Protein AF-H0GRD6-F1 (afdb_monomer)

Sequence (114 aa):
MVVLDKKLLGRLTSRKVPLEELEDMEKRCLLSTFTCQDAFDLGNYVRNAVKENFPEKAVAIDISLPNGHCLFRTVTYGGSALDNDFWIQRKRKTAIRFGHSSFYMGCKKRRQTT

Secondary structure (DSSP, 8-state):
-----HHHHHHHHTT-S-HHHHHHHHHT---S---HHHHHHHHHHHHHHHHHHSTT---EEEEE-TT--EEEEEESSTT--HHHHHHHHHHHHHHHHHSS-HHHHHHHHHHHT-

Solvent-accessible surface area (backbone atoms only — not comparable to full-atom values): 6968 Å² total; per-residue (Å²): 138,74,81,81,60,64,69,57,4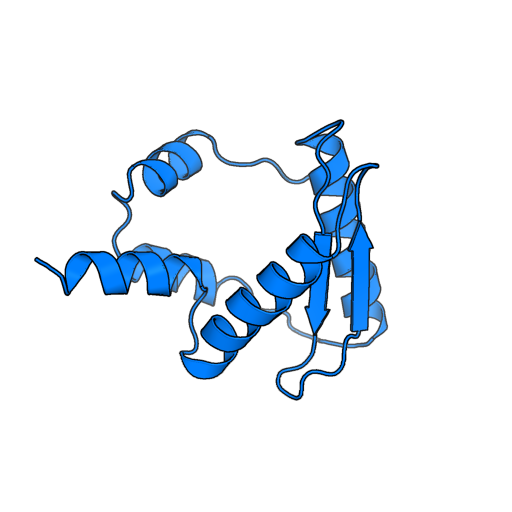9,53,35,56,76,70,63,70,64,54,69,65,61,52,48,57,57,55,73,65,74,71,70,97,71,86,51,75,64,53,44,46,53,51,48,50,52,52,45,51,38,46,45,72,76,38,68,90,46,51,44,78,48,78,43,60,47,95,91,62,56,72,72,34,77,50,68,63,34,81,82,71,54,73,66,54,56,54,50,49,53,54,42,49,53,46,22,69,74,68,77,43,52,47,66,56,52,51,55,53,54,59,66,73,76,110

Mean predicted aligned error: 3.49 Å

Foldseek 3Di:
DDDDDPVVVVCLVVLVDDLVNQVVVVVVPDDPDDDLVNVVVVQVVVLVVCCVVPPQDWAWDWDADLVGHTSDIDTNHPDDDVVNVVVVVVQSVVCSVPVHGSSSVVSVVVVVVD

pLDDT: mean 94.52, std 6.65, range [48.12, 98.38]

Nearest PDB structures (foldseek):
  4clc-assembly1_A-2  TM=1.003E+00  e=2.306E-14  Saccharomyces cerevisiae
  4clc-assembly1_D-2  TM=1.004E+00  e=1.919E-13  Saccharomyces cerevisiae
  4clc-assembly1_C-2  TM=1.003E+00  e=3.421E-13  Saccharomyces cerevisiae
  4clc-assembly1_E-2  TM=1.003E+00  e=4.423E-13  Saccharomyces cerevisiae
  4clc-assembly1_B-2  TM=9.960E-01  e=7.463E-12  Saccharomyces cerevisiae

InterPro domains:
  IPR005624 Corrinoid adenosyltransferase PduO/GlcC-like [PF03928] (34-110)
  IPR010371 YBR137W-like [PTHR28255] (11-112)
  IPR038084 Corrinoid adenosyltransferase PduO/GlcC-like superfamily [G3DSA:3.30.450.150] (1-114)
  IPR038084 Corrinoid adenosyltransferase PduO/GlcC-like superfamily [SSF143744] (26-106)

Radius of gyration: 15.21 Å; Cα contacts (8 Å, |Δi|>4): 100; chains: 1; bounding box: 32×37×35 Å

Organism: Saccharomyces cerevisiae x Saccharomyces kudriavzevii (strain VIN7) (NCBI:txid1095631)

Structure (mmCIF, N/CA/C/O backbone):
data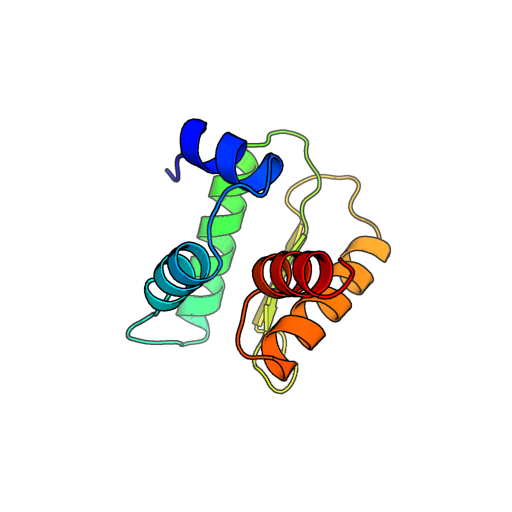_AF-H0GRD6-F1
#
_entry.id   AF-H0GRD6-F1
#
loop_
_atom_site.group_PDB
_atom_site.id
_atom_site.type_symbol
_atom_site.label_atom_id
_atom_site.label_alt_id
_atom_site.label_comp_id
_atom_site.label_asym_id
_atom_site.label_entity_id
_atom_site.label_seq_id
_atom_site.pdbx_PDB_ins_code
_atom_site.Cartn_x
_atom_site.Cartn_y
_atom_site.Cartn_z
_atom_site.occupancy
_atom_site.B_iso_or_equiv
_atom_site.auth_seq_id
_atom_site.auth_comp_id
_atom_site.auth_asym_id
_atom_site.auth_atom_id
_atom_site.pdbx_PDB_model_num
ATOM 1 N N . MET A 1 1 ? -7.402 -5.168 -13.729 1.00 69.94 1 MET A N 1
ATOM 2 C CA . MET A 1 1 ? -7.342 -3.694 -13.758 1.00 69.94 1 MET A CA 1
ATOM 3 C C . MET A 1 1 ? -7.982 -3.159 -12.484 1.00 69.94 1 MET A C 1
ATOM 5 O O . MET A 1 1 ? -9.148 -3.451 -12.242 1.00 69.94 1 MET A O 1
ATOM 9 N N . VAL A 1 2 ? -7.218 -2.463 -11.638 1.00 88.31 2 VAL A N 1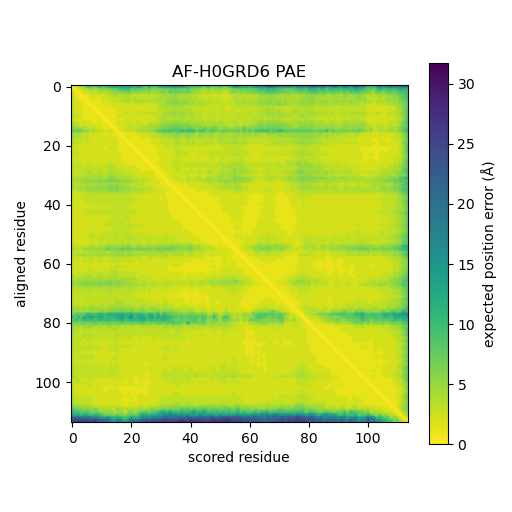
ATOM 10 C CA . VAL A 1 2 ? -7.730 -1.845 -10.399 1.00 88.31 2 VAL A CA 1
ATOM 11 C C . VAL A 1 2 ? -8.167 -0.424 -10.720 1.00 88.31 2 VAL A C 1
ATOM 13 O O . VAL A 1 2 ? -7.379 0.341 -11.271 1.00 88.31 2 VAL A O 1
ATOM 16 N N . VAL A 1 3 ? -9.399 -0.068 -10.360 1.00 92.00 3 VAL 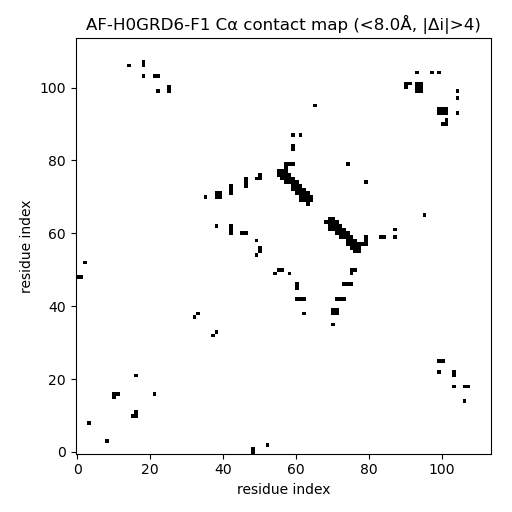A N 1
ATOM 17 C CA . VAL A 1 3 ? -9.940 1.283 -10.545 1.00 92.00 3 VAL A CA 1
ATOM 18 C C . VAL A 1 3 ? -10.095 1.945 -9.183 1.00 92.00 3 VAL A C 1
ATOM 20 O O . VAL A 1 3 ? -10.715 1.387 -8.279 1.00 92.00 3 VAL A O 1
ATOM 23 N N . LEU A 1 4 ? -9.539 3.146 -9.033 1.00 91.94 4 LEU A N 1
ATOM 24 C CA . LEU A 1 4 ? -9.708 3.940 -7.821 1.00 91.94 4 LEU A CA 1
ATOM 25 C C . LEU A 1 4 ? -11.036 4.703 -7.867 1.00 91.94 4 LEU A C 1
ATOM 27 O O . LEU A 1 4 ? -11.260 5.523 -8.760 1.00 91.94 4 LEU A O 1
ATOM 31 N N . ASP A 1 5 ? -11.900 4.474 -6.877 1.00 95.12 5 ASP A N 1
ATOM 32 C CA . ASP A 1 5 ? -13.131 5.249 -6.709 1.00 95.12 5 ASP A CA 1
ATOM 33 C C . ASP A 1 5 ? -12.789 6.713 -6.377 1.00 95.12 5 ASP A C 1
ATOM 35 O O . ASP A 1 5 ? -12.331 7.050 -5.280 1.00 95.12 5 ASP A O 1
ATOM 39 N N . LYS A 1 6 ? -13.040 7.605 -7.343 1.00 94.38 6 LYS A N 1
ATOM 40 C CA . LYS A 1 6 ? -12.765 9.045 -7.232 1.00 94.38 6 LYS A CA 1
ATOM 41 C C . LYS A 1 6 ? -13.580 9.717 -6.125 1.00 94.38 6 LYS A C 1
ATOM 43 O O . LYS A 1 6 ? -13.079 10.642 -5.482 1.00 94.38 6 LYS A O 1
ATOM 48 N N . LYS A 1 7 ? -14.814 9.264 -5.874 1.00 95.19 7 LYS A N 1
ATOM 49 C CA . LYS A 1 7 ? -15.674 9.815 -4.817 1.00 95.19 7 LYS A CA 1
ATOM 50 C C . LYS A 1 7 ? -15.110 9.446 -3.450 1.00 95.19 7 LYS A C 1
ATOM 52 O O . LYS A 1 7 ? -14.986 10.315 -2.583 1.00 95.19 7 LYS A O 1
ATOM 57 N N . LEU A 1 8 ? -14.715 8.186 -3.276 1.00 94.38 8 LEU A N 1
ATOM 58 C CA . LEU A 1 8 ? -14.041 7.732 -2.061 1.00 94.38 8 LEU A CA 1
ATOM 59 C C . LEU A 1 8 ? -12.712 8.467 -1.855 1.00 94.38 8 LEU A C 1
ATOM 61 O O . LEU A 1 8 ? -12.461 8.975 -0.763 1.00 94.38 8 LEU A O 1
ATOM 65 N N . LEU A 1 9 ? -11.900 8.614 -2.906 1.00 94.88 9 LEU A N 1
ATOM 66 C CA . LEU A 1 9 ? -10.632 9.338 -2.830 1.00 94.88 9 LEU A CA 1
ATOM 67 C C . LEU A 1 9 ? -10.829 10.795 -2.380 1.00 94.88 9 LEU A C 1
ATOM 69 O O . LEU A 1 9 ? -10.121 11.264 -1.491 1.00 94.88 9 LEU A O 1
ATOM 73 N N . GLY A 1 10 ? -11.839 11.497 -2.905 1.00 95.75 10 GLY A N 1
ATOM 74 C CA . GLY A 1 10 ? -12.186 12.851 -2.454 1.00 95.75 10 GLY A CA 1
ATOM 75 C C . GLY A 1 10 ? -12.585 12.917 -0.971 1.00 95.75 10 GLY A C 1
ATOM 76 O O . GLY A 1 10 ? -12.179 13.833 -0.243 1.00 95.75 10 GLY A O 1
ATOM 77 N N . ARG A 1 11 ? -13.328 11.918 -0.476 1.00 96.00 11 ARG A N 1
ATOM 78 C CA . ARG A 1 11 ? -13.690 11.799 0.952 1.00 96.00 11 ARG A CA 1
ATOM 79 C C . ARG A 1 11 ? -12.468 11.539 1.839 1.00 96.00 11 ARG A C 1
ATOM 81 O O . ARG A 1 11 ? -12.372 12.119 2.924 1.00 96.00 11 ARG A O 1
ATOM 88 N N . LEU A 1 12 ? -11.526 10.715 1.379 1.00 95.25 12 LEU A N 1
ATOM 89 C CA . LEU A 1 12 ? -10.276 10.421 2.087 1.00 95.25 12 LEU A CA 1
ATOM 90 C C . LEU A 1 12 ? -9.370 11.654 2.160 1.00 95.25 12 LEU A C 1
ATOM 92 O O . LEU A 1 12 ? -8.889 11.992 3.244 1.00 95.25 12 LEU A O 1
ATOM 96 N N . THR A 1 13 ? -9.198 12.373 1.049 1.00 94.31 13 THR A N 1
ATOM 97 C CA . THR A 1 13 ? -8.398 13.608 1.000 1.00 94.31 13 THR A CA 1
ATOM 98 C C . THR A 1 13 ? -8.974 14.690 1.909 1.00 94.31 13 THR A C 1
ATOM 100 O O . THR A 1 13 ? -8.235 15.319 2.664 1.00 94.31 13 THR A O 1
ATOM 103 N N . SER A 1 14 ? -10.302 14.851 1.925 1.00 92.81 14 SER A N 1
ATOM 104 C CA . SER A 1 14 ? -10.991 15.777 2.838 1.00 92.81 14 SER A CA 1
ATOM 105 C C . SER A 1 14 ? -11.084 15.278 4.287 1.00 92.81 14 SER A C 1
ATOM 107 O O . SER A 1 14 ? -11.562 16.010 5.155 1.00 92.81 14 SER A O 1
ATOM 109 N N . ARG A 1 15 ? -10.602 14.058 4.577 1.00 90.25 15 ARG A N 1
ATOM 110 C CA . ARG A 1 15 ? -10.594 13.433 5.913 1.00 90.25 15 ARG A CA 1
ATOM 111 C C . ARG A 1 15 ? -11.987 13.355 6.556 1.00 90.25 15 ARG A C 1
ATOM 113 O O . ARG A 1 15 ? -12.105 13.424 7.780 1.00 90.25 15 ARG A O 1
ATOM 120 N N . LYS A 1 16 ? -13.027 13.218 5.728 1.00 88.69 16 LYS A N 1
ATOM 121 C CA . LYS A 1 16 ? -14.438 13.128 6.148 1.00 88.69 16 LYS A CA 1
ATOM 122 C C . LYS A 1 16 ? -14.884 11.701 6.476 1.00 88.69 16 LYS A C 1
ATOM 124 O O . LYS A 1 16 ? -15.997 11.506 6.944 1.00 88.69 16 LYS A O 1
ATOM 129 N N . VAL A 1 17 ? -14.036 10.709 6.215 1.00 93.69 17 VAL A N 1
ATOM 130 C CA . VAL A 1 17 ? -14.332 9.300 6.496 1.00 93.69 17 VAL A CA 1
ATOM 131 C C . VAL A 1 17 ? -14.187 9.035 8.009 1.00 93.69 17 VAL A C 1
ATOM 133 O O . VAL A 1 17 ? -13.168 9.430 8.594 1.00 93.69 17 VAL A O 1
ATOM 136 N N . PRO A 1 18 ? -15.192 8.440 8.682 1.00 95.06 18 PRO A N 1
ATOM 137 C CA . PRO A 1 18 ? -15.093 8.035 10.083 1.00 95.06 18 PRO A CA 1
ATOM 138 C C . PRO A 1 18 ? -14.027 6.944 10.272 1.00 95.06 18 PRO A C 1
ATOM 140 O O . PRO A 1 18 ? -13.668 6.249 9.328 1.00 95.06 18 PRO A O 1
ATOM 143 N N . LEU A 1 19 ? -13.481 6.822 11.488 1.00 95.88 19 LEU A N 1
ATOM 144 C CA . LEU A 1 19 ? -12.446 5.817 11.763 1.00 95.88 19 LEU A CA 1
ATOM 145 C C . LEU A 1 19 ? -12.995 4.394 11.601 1.00 95.88 19 LEU A C 1
ATOM 147 O O . LEU A 1 19 ? -12.291 3.555 11.061 1.00 95.88 19 LEU A O 1
ATOM 151 N N . GLU A 1 20 ? -14.249 4.165 11.983 1.00 96.62 20 GLU A N 1
ATOM 152 C CA . GLU A 1 20 ? -14.945 2.882 11.820 1.00 96.62 20 GLU A CA 1
ATOM 153 C C . GLU A 1 20 ? -15.002 2.448 10.347 1.00 96.62 20 GLU A C 1
ATOM 155 O O . GLU A 1 20 ? -14.591 1.344 10.018 1.00 96.62 20 GLU A O 1
ATOM 160 N N . GLU A 1 21 ? -15.367 3.349 9.425 1.00 96.31 21 GLU A N 1
ATOM 161 C CA . GLU A 1 21 ? -15.391 3.027 7.986 1.00 96.31 21 GLU A CA 1
ATOM 162 C C . GLU A 1 21 ? -13.983 2.731 7.436 1.00 96.31 21 GLU A C 1
ATOM 164 O O .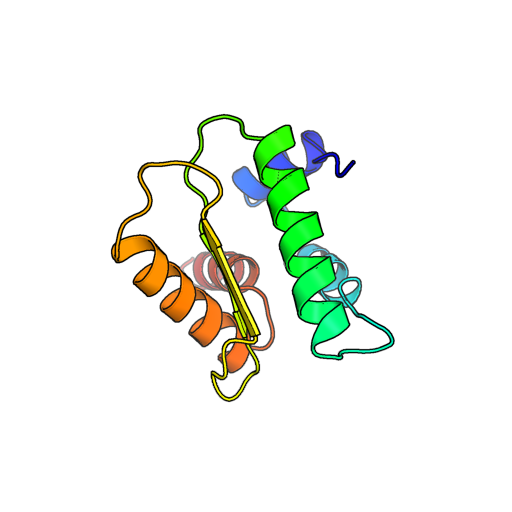 GLU A 1 21 ? -13.824 1.873 6.569 1.00 96.31 21 GLU A O 1
ATOM 169 N N . LEU A 1 22 ? -12.938 3.401 7.944 1.00 96.88 22 LEU A N 1
ATOM 170 C CA . LEU A 1 22 ? -11.553 3.070 7.581 1.00 96.88 22 LEU A CA 1
ATOM 171 C C . LEU A 1 22 ? -11.147 1.685 8.100 1.00 96.88 22 LEU A C 1
ATOM 173 O O . LEU A 1 22 ? -10.500 0.932 7.377 1.00 96.88 22 LEU A O 1
ATOM 177 N N . GLU A 1 23 ? -11.533 1.347 9.326 1.00 97.19 23 GLU A N 1
ATOM 178 C CA . GLU A 1 23 ? -11.287 0.036 9.923 1.00 97.19 23 GLU A CA 1
ATOM 179 C C . GLU A 1 23 ? -12.023 -1.079 9.162 1.00 97.19 23 GLU A C 1
ATOM 181 O O . GLU A 1 23 ? -11.440 -2.128 8.895 1.00 97.19 23 GLU A O 1
ATOM 186 N N . ASP A 1 24 ? -13.256 -0.838 8.714 1.00 97.31 24 ASP A N 1
ATOM 187 C CA . ASP A 1 24 ? -14.019 -1.783 7.889 1.00 97.31 24 ASP A CA 1
ATOM 188 C C . ASP A 1 24 ? -13.394 -1.995 6.504 1.00 97.31 24 ASP A C 1
ATOM 190 O O . ASP A 1 24 ? -13.457 -3.085 5.930 1.00 97.31 24 ASP A O 1
ATOM 194 N N . MET A 1 25 ? -12.766 -0.964 5.930 1.00 96.69 25 MET A N 1
ATOM 195 C CA . MET A 1 25 ? -11.957 -1.125 4.720 1.00 96.69 25 MET A CA 1
ATOM 196 C C . MET A 1 25 ? -10.718 -1.986 4.986 1.00 96.69 25 MET A C 1
ATOM 198 O O . MET A 1 25 ? -10.410 -2.858 4.178 1.00 96.69 25 MET A O 1
ATOM 202 N N . GLU A 1 26 ? -10.031 -1.770 6.109 1.00 96.75 26 GLU A N 1
ATOM 203 C CA . GLU A 1 26 ? -8.829 -2.521 6.493 1.00 96.75 26 GLU A CA 1
ATOM 204 C C . GLU A 1 26 ? -9.134 -4.000 6.773 1.00 96.75 26 GLU A C 1
ATOM 206 O O . GLU A 1 26 ? -8.425 -4.870 6.268 1.00 96.75 26 GLU A O 1
ATOM 211 N N . LYS A 1 27 ? -10.222 -4.305 7.492 1.00 96.44 27 LYS A N 1
ATOM 212 C CA . LYS A 1 27 ? -10.645 -5.681 7.823 1.00 96.44 27 LYS A CA 1
ATOM 213 C C . LYS A 1 27 ? -10.978 -6.537 6.599 1.00 96.44 27 LYS A C 1
ATOM 215 O O . LYS A 1 27 ? -10.925 -7.760 6.681 1.00 96.44 27 LYS A O 1
ATOM 220 N N . ARG A 1 28 ? -11.311 -5.916 5.464 1.00 96.00 28 ARG A N 1
ATOM 221 C CA . ARG A 1 28 ? -11.572 -6.622 4.196 1.00 96.00 28 ARG A CA 1
ATOM 222 C C . ARG A 1 28 ? -10.298 -6.998 3.438 1.00 96.00 28 ARG A C 1
ATOM 224 O O . ARG A 1 28 ? -10.364 -7.818 2.527 1.00 96.00 28 ARG A O 1
ATOM 231 N N . CYS A 1 29 ? -9.149 -6.426 3.792 1.00 94.88 29 CYS A N 1
ATOM 232 C CA . CYS A 1 29 ? -7.868 -6.675 3.132 1.00 94.88 29 CYS A CA 1
ATOM 233 C C . CYS A 1 29 ? -7.153 -7.897 3.735 1.00 94.88 29 CYS A C 1
ATOM 235 O O . CYS A 1 29 ? -6.066 -7.769 4.299 1.00 94.88 29 CYS A O 1
ATOM 237 N N . LEU A 1 30 ? -7.765 -9.078 3.627 1.00 95.12 30 LEU A N 1
ATOM 238 C CA . LEU A 1 30 ? -7.222 -10.345 4.126 1.00 95.12 30 LEU A CA 1
ATOM 239 C C . LEU A 1 30 ? -7.014 -11.337 2.977 1.00 95.12 30 LEU A C 1
ATOM 241 O O . LEU A 1 30 ? -7.761 -11.336 2.001 1.00 95.12 30 LEU A O 1
ATOM 245 N N . LEU A 1 31 ? -6.004 -12.195 3.114 1.00 94.75 31 LEU A N 1
ATOM 246 C CA . LEU A 1 31 ? -5.712 -13.284 2.182 1.00 94.75 31 LEU A CA 1
ATOM 247 C C . LEU A 1 31 ? -5.952 -14.627 2.877 1.00 94.75 31 LEU A C 1
ATOM 249 O O . LEU A 1 31 ? -5.689 -14.756 4.072 1.00 94.75 31 LEU A O 1
ATOM 253 N N . SER A 1 32 ? -6.437 -15.625 2.138 1.00 95.81 32 SER A N 1
ATOM 254 C CA . SER A 1 32 ? -6.617 -16.989 2.657 1.00 95.81 32 SER A CA 1
ATOM 255 C C . SER A 1 32 ? -5.292 -17.734 2.836 1.00 95.81 32 SER A C 1
ATOM 257 O O . SER A 1 32 ? -5.173 -18.557 3.740 1.00 95.81 32 SER A O 1
ATOM 259 N N . THR A 1 33 ? -4.296 -17.438 1.999 1.00 95.81 33 THR A N 1
ATOM 260 C CA . THR A 1 33 ? -2.931 -17.972 2.079 1.00 95.81 33 THR A CA 1
ATOM 261 C C . THR A 1 33 ? -1.915 -16.845 1.937 1.00 95.81 33 THR A C 1
ATOM 263 O O . THR A 1 33 ? -2.208 -15.795 1.364 1.00 95.81 33 THR A O 1
ATOM 266 N N . PHE A 1 34 ? -0.714 -17.049 2.479 1.00 96.44 34 PHE A N 1
ATOM 267 C CA . PHE A 1 34 ? 0.383 -16.103 2.306 1.00 96.44 34 PHE A CA 1
ATOM 268 C C . PHE A 1 34 ? 1.728 -16.826 2.189 1.00 96.44 34 PHE A C 1
ATOM 270 O O . PHE A 1 34 ? 2.386 -17.135 3.184 1.00 96.44 34 PHE A O 1
ATOM 277 N N . THR A 1 35 ? 2.112 -17.117 0.951 1.00 96.56 35 THR A N 1
ATOM 278 C CA . THR A 1 35 ? 3.378 -17.742 0.553 1.00 96.56 35 THR A CA 1
ATOM 279 C C . THR A 1 35 ? 4.333 -16.724 -0.087 1.00 96.56 35 THR A C 1
ATOM 281 O O . THR A 1 35 ? 3.972 -15.575 -0.348 1.00 96.56 35 THR A O 1
ATOM 284 N N . CYS A 1 36 ? 5.575 -17.132 -0.371 1.00 95.31 36 CYS A N 1
ATOM 285 C CA . CYS A 1 36 ? 6.515 -16.292 -1.122 1.00 95.31 36 CYS A CA 1
ATOM 286 C C . CYS A 1 36 ? 6.016 -15.978 -2.544 1.00 95.31 36 CYS A C 1
ATOM 288 O O . CYS A 1 36 ? 6.225 -14.865 -3.026 1.00 95.31 36 CYS A O 1
ATOM 290 N N . GLN A 1 37 ? 5.319 -16.926 -3.178 1.00 97.69 37 GLN A N 1
ATOM 291 C CA . GLN A 1 37 ? 4.717 -16.741 -4.494 1.00 97.69 37 GLN A CA 1
ATOM 292 C C . GLN A 1 37 ? 3.574 -15.722 -4.429 1.00 97.69 37 GLN A C 1
ATOM 294 O O . GLN A 1 37 ? 3.555 -14.785 -5.223 1.00 97.69 37 GLN A O 1
ATOM 299 N N . ASP A 1 38 ? 2.716 -15.812 -3.406 1.00 97.88 38 ASP A N 1
ATOM 300 C CA . ASP A 1 38 ? 1.635 -14.840 -3.190 1.00 97.88 38 ASP A CA 1
ATOM 301 C C . ASP A 1 38 ? 2.186 -13.416 -3.019 1.00 97.88 38 ASP A C 1
ATOM 303 O O . ASP A 1 38 ? 1.645 -12.461 -3.576 1.00 97.88 38 ASP A O 1
ATOM 307 N N . ALA A 1 39 ? 3.292 -13.258 -2.280 1.00 98.06 39 ALA A N 1
ATOM 308 C CA . ALA A 1 39 ? 3.946 -11.962 -2.111 1.00 98.06 39 ALA A CA 1
ATOM 309 C C . ALA A 1 39 ? 4.490 -11.408 -3.441 1.00 98.06 39 ALA A C 1
ATOM 311 O O . ALA A 1 39 ? 4.351 -10.212 -3.712 1.00 98.06 39 ALA A O 1
ATOM 312 N N . PHE A 1 40 ? 5.083 -12.257 -4.283 1.00 98.06 40 PHE A N 1
ATOM 313 C CA . PHE A 1 40 ? 5.590 -11.855 -5.595 1.00 98.06 40 PHE A CA 1
ATOM 314 C C . PHE A 1 40 ? 4.458 -11.465 -6.554 1.00 98.06 40 PHE A C 1
ATOM 316 O O . PHE A 1 40 ? 4.517 -10.404 -7.185 1.00 98.06 40 PHE A O 1
ATOM 323 N N . ASP A 1 41 ? 3.403 -12.275 -6.625 1.00 98.00 41 ASP A N 1
ATOM 324 C CA . ASP A 1 41 ? 2.261 -12.042 -7.510 1.00 98.00 41 ASP A CA 1
ATOM 325 C C . ASP A 1 41 ? 1.470 -10.803 -7.089 1.00 98.00 41 ASP A C 1
ATOM 327 O O . ASP A 1 41 ? 1.170 -9.945 -7.924 1.00 98.00 41 ASP A O 1
ATOM 331 N N . LEU A 1 42 ? 1.224 -10.634 -5.786 1.00 98.00 42 LEU A N 1
ATOM 332 C CA . LEU A 1 42 ? 0.601 -9.430 -5.238 1.00 98.00 42 LEU A CA 1
ATOM 333 C C . LEU A 1 42 ? 1.447 -8.185 -5.52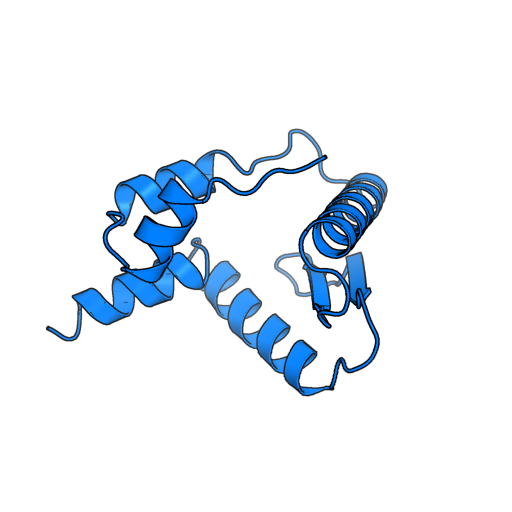4 1.00 98.00 42 LEU A C 1
ATOM 335 O O . LEU A 1 42 ? 0.920 -7.155 -5.952 1.00 98.00 42 LEU A O 1
ATOM 339 N N . GLY A 1 43 ? 2.762 -8.273 -5.319 1.00 97.94 43 GLY A N 1
ATOM 340 C CA . GLY A 1 43 ? 3.686 -7.178 -5.589 1.00 97.94 43 GLY A CA 1
ATOM 341 C C . GLY A 1 43 ? 3.651 -6.735 -7.053 1.00 97.94 43 GLY A C 1
AT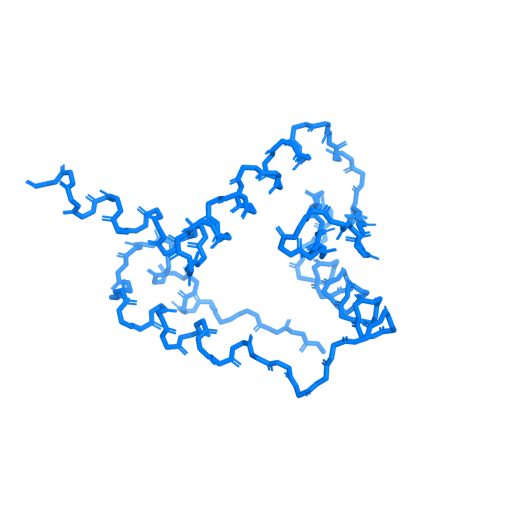OM 342 O O . GLY A 1 43 ? 3.522 -5.540 -7.342 1.00 97.94 43 GLY A O 1
ATOM 343 N N . ASN A 1 44 ? 3.696 -7.688 -7.986 1.00 98.00 44 ASN A N 1
ATOM 344 C CA . ASN A 1 44 ? 3.606 -7.410 -9.420 1.00 98.00 44 ASN A CA 1
ATOM 345 C C . ASN A 1 44 ? 2.230 -6.885 -9.833 1.00 98.00 44 ASN A C 1
ATOM 347 O O . ASN A 1 44 ? 2.148 -5.954 -10.638 1.00 98.00 44 ASN A O 1
ATOM 351 N N . TYR A 1 45 ? 1.157 -7.423 -9.255 1.00 97.94 45 TYR A N 1
ATOM 352 C CA . TYR A 1 45 ? -0.201 -6.942 -9.485 1.00 97.94 45 TYR A CA 1
ATOM 353 C C . TYR A 1 45 ? -0.341 -5.463 -9.107 1.00 97.94 45 TYR A C 1
ATOM 355 O O . TYR A 1 45 ? -0.783 -4.650 -9.923 1.00 97.94 45 TYR A O 1
ATOM 363 N N . VAL A 1 46 ? 0.110 -5.086 -7.904 1.00 97.62 46 VAL A N 1
ATOM 364 C CA . VAL A 1 46 ? 0.091 -3.688 -7.443 1.00 97.62 46 VAL A CA 1
ATOM 365 C C . VAL A 1 46 ? 1.003 -2.820 -8.308 1.00 97.62 46 VAL A C 1
ATOM 367 O O . VAL A 1 46 ? 0.610 -1.721 -8.698 1.00 97.62 46 VAL A O 1
ATOM 370 N N . ARG A 1 47 ? 2.196 -3.307 -8.667 1.00 97.25 47 ARG A N 1
ATOM 371 C CA . ARG A 1 47 ? 3.124 -2.587 -9.551 1.00 97.25 47 ARG A CA 1
ATOM 372 C C . ARG A 1 47 ? 2.474 -2.240 -10.889 1.00 97.25 47 ARG A C 1
ATOM 374 O O . ARG A 1 47 ? 2.564 -1.091 -11.320 1.00 97.25 47 ARG A O 1
ATOM 381 N N . ASN A 1 48 ? 1.823 -3.203 -11.534 1.00 96.88 48 ASN A N 1
ATOM 382 C CA . ASN A 1 48 ? 1.161 -2.988 -12.819 1.00 96.88 48 ASN A CA 1
ATOM 383 C C . ASN A 1 48 ? -0.026 -2.029 -12.674 1.00 96.88 48 ASN A C 1
ATOM 385 O O . ASN A 1 48 ? -0.114 -1.064 -13.429 1.00 96.88 48 ASN A O 1
ATOM 389 N N . ALA A 1 49 ? -0.849 -2.198 -11.634 1.00 97.12 49 ALA A N 1
ATOM 390 C CA . ALA A 1 49 ? -1.957 -1.288 -11.351 1.00 97.12 49 ALA A CA 1
ATOM 391 C C . ALA A 1 49 ? -1.493 0.164 -11.135 1.00 97.12 49 ALA A C 1
ATOM 393 O O . ALA A 1 49 ? -2.137 1.096 -11.619 1.00 97.12 49 ALA A O 1
ATOM 394 N N . VAL A 1 50 ? -0.373 0.382 -10.438 1.00 96.62 50 VAL A N 1
ATOM 395 C CA . VAL A 1 50 ? 0.186 1.729 -10.247 1.00 96.62 50 VAL A CA 1
ATOM 396 C C . VAL A 1 50 ? 0.699 2.304 -11.563 1.00 96.62 50 VAL A C 1
ATOM 398 O O . VAL A 1 50 ? 0.424 3.467 -11.845 1.00 96.62 50 VAL A O 1
ATOM 401 N N . LYS A 1 51 ? 1.397 1.512 -12.385 1.00 95.50 51 LYS A N 1
ATOM 402 C CA . LYS A 1 51 ? 1.871 1.971 -13.700 1.00 95.50 51 LYS A CA 1
ATOM 403 C C . LYS A 1 51 ? 0.722 2.363 -14.635 1.00 95.50 51 LYS A C 1
ATOM 405 O O . LYS A 1 51 ? 0.871 3.325 -15.378 1.00 95.50 51 LYS A O 1
ATOM 410 N N . GLU A 1 52 ? -0.398 1.643 -14.584 1.00 95.31 52 GLU A N 1
ATOM 411 C CA . GLU A 1 52 ? -1.606 1.943 -15.366 1.00 95.31 52 GLU A CA 1
ATOM 412 C C . GLU A 1 52 ? -2.311 3.218 -14.880 1.00 95.31 52 GLU A C 1
ATOM 414 O O . GLU A 1 52 ? -2.685 4.067 -15.683 1.00 95.31 52 GLU A O 1
ATOM 419 N N . ASN A 1 53 ? -2.489 3.372 -13.563 1.00 95.44 53 ASN A N 1
ATOM 420 C CA . ASN A 1 53 ? -3.256 4.488 -12.994 1.00 95.44 53 ASN A CA 1
ATOM 421 C C . ASN A 1 53 ? -2.444 5.785 -12.844 1.00 95.44 53 ASN A C 1
ATOM 423 O O . ASN A 1 53 ? -3.016 6.874 -12.830 1.00 95.44 53 ASN A O 1
ATOM 427 N N . PHE A 1 54 ? -1.124 5.679 -12.687 1.00 95.19 54 PHE A N 1
ATOM 428 C CA . PHE A 1 54 ? -0.222 6.800 -12.429 1.00 95.19 54 PHE A CA 1
ATOM 429 C C . PHE A 1 54 ? 1.026 6.695 -13.313 1.00 95.19 54 PHE A C 1
ATOM 431 O O . PHE A 1 54 ? 2.132 6.483 -12.795 1.00 95.19 54 PHE A O 1
ATOM 438 N N . PRO A 1 55 ? 0.871 6.838 -14.643 1.00 91.38 55 PRO A N 1
ATOM 439 C CA . PRO A 1 55 ? 2.017 6.861 -15.538 1.00 91.38 55 PRO A CA 1
ATOM 440 C C . PRO A 1 55 ? 2.996 7.956 -15.091 1.00 91.38 55 PRO A C 1
ATOM 442 O O . PRO A 1 55 ? 2.593 9.010 -14.597 1.00 91.38 55 PRO A O 1
ATOM 445 N N . GLU A 1 56 ? 4.293 7.668 -15.206 1.00 93.56 56 GLU A N 1
ATOM 446 C CA . GLU A 1 56 ? 5.394 8.598 -14.899 1.00 93.56 56 GLU A CA 1
ATOM 447 C C . GLU A 1 56 ? 5.552 9.006 -13.420 1.00 93.56 56 GLU A C 1
ATOM 449 O O . GLU A 1 56 ? 6.377 9.859 -13.086 1.00 93.56 56 GLU A O 1
ATOM 454 N N . LYS A 1 57 ? 4.811 8.391 -12.488 1.00 94.12 57 LYS A N 1
ATOM 455 C CA . LYS A 1 57 ? 5.013 8.606 -11.046 1.00 94.12 57 LYS A CA 1
ATOM 456 C C . LYS A 1 57 ? 5.932 7.544 -10.447 1.00 94.12 57 LYS A C 1
ATOM 458 O O . LYS A 1 57 ? 5.670 6.342 -10.531 1.00 94.12 57 LYS A O 1
ATOM 463 N N . ALA A 1 58 ? 6.992 8.003 -9.781 1.00 94.50 58 ALA A N 1
ATOM 464 C CA . ALA A 1 58 ? 7.892 7.152 -9.013 1.00 94.50 58 ALA A CA 1
ATOM 465 C C . ALA A 1 58 ? 7.231 6.730 -7.692 1.00 94.50 58 ALA A C 1
ATOM 467 O O . ALA A 1 58 ? 7.107 7.519 -6.753 1.00 94.50 58 ALA A O 1
ATOM 468 N N . VAL A 1 59 ? 6.800 5.472 -7.620 1.00 96.75 59 VAL A N 1
ATOM 469 C CA . VAL A 1 59 ? 6.200 4.865 -6.429 1.00 96.75 59 VAL A CA 1
ATOM 470 C C . VAL A 1 59 ? 7.038 3.662 -6.022 1.00 96.75 59 VAL A C 1
ATOM 472 O O . VAL A 1 59 ? 7.345 2.806 -6.850 1.00 96.75 59 VAL A O 1
ATOM 475 N N . ALA A 1 60 ? 7.394 3.597 -4.741 1.00 97.50 60 ALA A N 1
ATOM 476 C CA . ALA A 1 60 ? 8.054 2.445 -4.144 1.00 97.50 60 ALA A CA 1
ATOM 477 C C . ALA A 1 60 ? 7.015 1.569 -3.431 1.00 97.50 60 ALA A C 1
ATOM 479 O O . ALA A 1 60 ? 6.201 2.077 -2.654 1.00 97.50 60 ALA A O 1
ATOM 480 N N . ILE A 1 61 ? 7.034 0.267 -3.712 1.00 98.12 61 ILE A N 1
ATOM 481 C CA . ILE A 1 61 ? 6.083 -0.722 -3.185 1.00 98.12 61 ILE A CA 1
ATOM 482 C C . ILE A 1 61 ? 6.866 -1.753 -2.378 1.00 98.12 61 ILE A C 1
ATOM 484 O O . ILE A 1 61 ? 7.874 -2.261 -2.863 1.00 98.12 61 ILE A O 1
ATOM 488 N N . ASP A 1 62 ? 6.392 -2.058 -1.170 1.00 98.38 62 ASP A N 1
ATOM 489 C CA . ASP A 1 62 ? 7.032 -2.970 -0.221 1.00 98.38 62 ASP A CA 1
ATOM 490 C C . ASP A 1 62 ? 6.037 -3.993 0.330 1.00 98.38 62 ASP A C 1
ATOM 492 O O . ASP A 1 62 ? 4.932 -3.620 0.731 1.00 98.38 62 ASP A O 1
ATOM 496 N N . ILE A 1 63 ? 6.459 -5.255 0.408 1.00 98.31 63 ILE A N 1
ATOM 497 C CA . ILE A 1 63 ? 5.781 -6.313 1.163 1.00 98.31 63 ILE A CA 1
ATOM 498 C C . ILE A 1 63 ? 6.814 -6.920 2.107 1.00 98.31 63 ILE A C 1
ATOM 500 O O . ILE A 1 63 ? 7.785 -7.540 1.672 1.00 98.31 63 ILE A O 1
ATOM 504 N N . SER A 1 64 ? 6.600 -6.735 3.406 1.00 97.81 64 SER A N 1
ATOM 505 C CA . SER A 1 64 ? 7.488 -7.211 4.466 1.00 97.81 64 SER A CA 1
ATOM 506 C 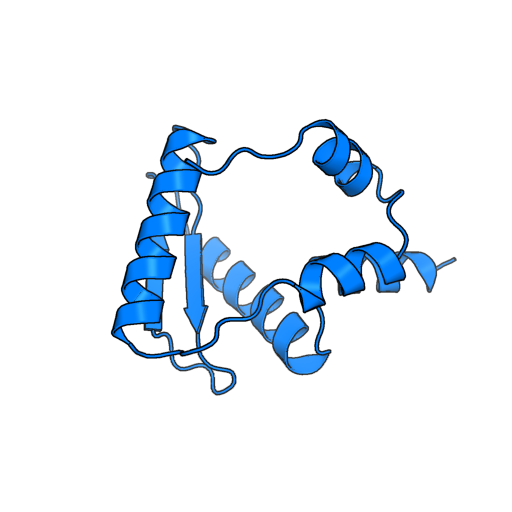C . SER A 1 64 ? 6.696 -7.925 5.555 1.00 97.81 64 SER A C 1
ATOM 508 O O . SER A 1 64 ? 5.589 -7.509 5.898 1.00 97.81 64 SER A O 1
ATOM 510 N N . LEU A 1 65 ? 7.304 -8.938 6.164 1.00 96.75 65 LEU A N 1
ATOM 511 C CA . LEU A 1 65 ? 6.781 -9.588 7.363 1.00 96.75 65 LEU A CA 1
ATOM 512 C C . LEU A 1 65 ? 6.858 -8.660 8.595 1.00 96.75 65 LEU A C 1
ATOM 514 O O . LEU A 1 65 ? 7.671 -7.727 8.616 1.00 96.75 65 LEU A O 1
ATOM 518 N N . PRO A 1 66 ? 6.084 -8.932 9.667 1.00 95.88 66 PRO A N 1
ATOM 519 C CA . PRO A 1 66 ? 6.130 -8.145 10.904 1.00 95.88 66 PRO A CA 1
ATOM 520 C C . PRO A 1 66 ? 7.515 -8.091 11.570 1.00 95.88 66 PRO A C 1
ATOM 522 O O . PRO A 1 66 ? 7.850 -7.104 12.219 1.00 95.88 66 PRO A O 1
ATOM 525 N N . ASN A 1 67 ? 8.344 -9.122 11.367 1.00 95.25 67 ASN A N 1
ATOM 526 C CA . ASN A 1 67 ? 9.731 -9.173 11.843 1.00 95.25 67 ASN A CA 1
ATOM 527 C C . ASN A 1 67 ? 10.711 -8.338 10.990 1.00 95.25 67 ASN A C 1
ATOM 529 O O . ASN A 1 67 ? 11.892 -8.251 11.316 1.00 95.25 67 ASN A O 1
ATOM 533 N N . GLY A 1 68 ? 10.239 -7.722 9.902 1.00 94.00 68 GLY A N 1
ATOM 534 C CA . GLY A 1 68 ? 11.025 -6.867 9.018 1.00 94.00 68 GLY A CA 1
ATOM 535 C C . GLY A 1 68 ? 11.636 -7.556 7.797 1.00 94.00 68 GLY A C 1
ATOM 536 O O . GLY A 1 68 ? 12.215 -6.842 6.976 1.00 94.00 68 GLY A O 1
ATOM 537 N N . HIS A 1 69 ? 11.488 -8.877 7.638 1.00 96.50 69 HIS A N 1
ATOM 538 C CA . HIS A 1 69 ? 11.948 -9.605 6.450 1.00 96.50 69 HIS A CA 1
ATOM 539 C C . HIS A 1 69 ? 11.169 -9.135 5.209 1.00 96.50 69 HIS A C 1
ATOM 541 O O . HIS A 1 69 ? 9.953 -9.302 5.129 1.00 96.50 69 HIS A O 1
ATOM 547 N N . CYS A 1 70 ? 11.877 -8.515 4.263 1.00 97.69 70 CYS A N 1
ATOM 548 C CA . CYS A 1 70 ? 11.333 -8.034 2.994 1.00 97.69 70 CYS A CA 1
ATOM 549 C C . CYS A 1 70 ? 11.150 -9.193 2.005 1.00 97.69 70 CYS A C 1
ATOM 551 O O . CYS A 1 70 ? 12.113 -9.896 1.712 1.00 97.69 70 CYS A O 1
ATOM 553 N N . LEU A 1 71 ? 9.935 -9.365 1.484 1.00 97.88 71 LEU A N 1
ATOM 554 C CA . LEU A 1 71 ? 9.592 -10.389 0.491 1.00 97.88 71 LEU A CA 1
ATOM 555 C C . LEU A 1 71 ? 9.493 -9.809 -0.925 1.00 97.88 71 LEU A C 1
ATOM 557 O O . LEU A 1 71 ? 9.790 -10.494 -1.897 1.00 97.88 71 LEU A O 1
ATOM 561 N N . PHE A 1 72 ? 9.085 -8.543 -1.049 1.00 98.38 72 PHE A N 1
ATOM 562 C CA . PHE A 1 72 ? 8.970 -7.860 -2.334 1.00 98.38 72 PHE A CA 1
ATOM 563 C C . PHE A 1 72 ? 9.290 -6.373 -2.189 1.00 98.38 72 PHE A C 1
ATOM 565 O O . PHE A 1 72 ? 8.733 -5.689 -1.328 1.00 98.38 72 PHE A O 1
ATOM 572 N N . ARG A 1 73 ? 10.138 -5.856 -3.082 1.00 97.69 73 ARG A N 1
ATOM 573 C CA . ARG A 1 73 ? 10.413 -4.425 -3.231 1.00 97.69 73 ARG A CA 1
ATOM 574 C C . ARG A 1 73 ? 10.536 -4.084 -4.706 1.00 97.69 73 ARG A C 1
ATOM 576 O O . ARG A 1 73 ? 11.260 -4.745 -5.444 1.00 97.69 73 ARG A O 1
ATOM 583 N N . THR A 1 74 ? 9.870 -3.020 -5.134 1.00 97.69 74 THR A N 1
ATOM 584 C CA . THR A 1 74 ? 10.040 -2.494 -6.491 1.00 97.69 74 THR A CA 1
ATOM 585 C C . THR A 1 74 ? 9.796 -0.993 -6.537 1.00 97.69 74 THR A C 1
ATOM 587 O O . THR A 1 74 ? 9.200 -0.417 -5.622 1.00 97.69 74 THR A O 1
ATOM 590 N N . VAL A 1 75 ? 10.227 -0.380 -7.635 1.00 96.88 75 VAL A N 1
ATOM 591 C CA . VAL A 1 75 ? 9.915 1.000 -8.002 1.00 96.88 75 VAL A CA 1
ATOM 592 C C . VAL A 1 75 ? 9.268 1.015 -9.386 1.00 96.88 75 VAL A C 1
ATOM 594 O O . VAL A 1 75 ? 9.623 0.227 -10.268 1.00 96.88 75 VAL A O 1
ATOM 597 N N . THR A 1 76 ? 8.255 1.858 -9.572 1.00 94.06 76 THR A N 1
ATOM 598 C CA . THR A 1 76 ? 7.412 1.840 -10.783 1.00 94.06 76 THR A CA 1
ATOM 599 C C . THR A 1 76 ? 7.968 2.662 -11.941 1.00 94.06 76 THR A C 1
ATOM 601 O O . THR A 1 76 ? 7.731 2.310 -13.097 1.00 94.06 76 THR A O 1
ATOM 604 N N . TYR A 1 77 ? 8.687 3.743 -11.640 1.00 93.06 77 TYR A N 1
ATOM 605 C CA . TYR A 1 77 ? 9.222 4.696 -12.611 1.00 93.06 77 TYR A CA 1
ATOM 606 C C . TYR A 1 77 ? 10.541 5.302 -12.111 1.00 93.06 77 TYR A C 1
ATOM 608 O O . TYR A 1 77 ? 10.857 5.201 -10.922 1.00 93.06 77 TYR A O 1
ATOM 616 N N . GLY A 1 78 ? 11.301 5.933 -13.010 1.00 89.25 78 GLY A N 1
ATOM 617 C CA . GLY A 1 78 ? 12.530 6.646 -12.658 1.00 89.25 78 GLY A CA 1
ATOM 618 C C . GLY A 1 78 ? 12.261 7.826 -11.717 1.00 89.25 78 GLY A C 1
ATOM 619 O O . GLY A 1 78 ? 11.220 8.473 -11.811 1.00 89.25 78 GLY A O 1
ATOM 620 N N . GLY A 1 79 ? 13.199 8.100 -10.805 1.00 87.81 79 GLY A N 1
ATOM 621 C CA . GLY A 1 79 ? 13.102 9.206 -9.842 1.00 87.81 79 GLY A CA 1
ATOM 622 C C . GLY A 1 79 ? 12.781 8.802 -8.398 1.00 87.81 79 GLY A C 1
ATOM 623 O O . GLY A 1 79 ? 12.552 9.675 -7.567 1.00 87.81 79 GLY A O 1
ATOM 624 N N . SER A 1 80 ? 12.773 7.506 -8.069 1.00 88.62 80 SER A N 1
ATOM 625 C CA . SER A 1 80 ? 12.784 7.061 -6.669 1.00 88.62 80 SER A CA 1
ATOM 626 C C . SER A 1 80 ? 14.122 7.388 -6.002 1.00 88.62 80 SER A C 1
ATOM 628 O O . SER A 1 80 ? 15.173 7.227 -6.622 1.00 88.62 80 SER A O 1
ATOM 630 N N . ALA A 1 81 ? 14.090 7.768 -4.729 1.00 92.69 81 ALA A N 1
ATOM 631 C CA . ALA A 1 81 ? 15.266 8.095 -3.929 1.00 92.69 81 ALA A CA 1
ATOM 632 C C . ALA A 1 81 ? 15.275 7.314 -2.606 1.00 92.69 81 ALA A C 1
ATOM 634 O O . ALA A 1 81 ? 14.276 6.710 -2.218 1.00 92.69 81 ALA A O 1
ATOM 635 N N . LEU A 1 82 ? 16.386 7.389 -1.866 1.00 93.94 82 LEU A N 1
ATOM 636 C CA . LEU A 1 82 ? 16.520 6.778 -0.536 1.00 93.94 82 LEU A CA 1
ATOM 637 C C . LEU A 1 82 ? 15.426 7.243 0.451 1.00 93.94 82 LEU A C 1
ATOM 639 O O . LEU A 1 82 ? 15.021 6.494 1.338 1.00 93.94 82 LEU A O 1
ATOM 643 N N . ASP A 1 83 ? 14.891 8.455 0.271 1.00 95.88 83 ASP A N 1
ATOM 644 C CA . ASP A 1 83 ? 13.768 8.958 1.072 1.00 95.88 83 ASP A CA 1
ATOM 645 C C . ASP A 1 83 ? 12.521 8.060 0.970 1.00 95.88 83 ASP A C 1
ATOM 647 O O . ASP A 1 83 ? 11.820 7.853 1.964 1.00 95.88 83 ASP A O 1
ATOM 651 N N . ASN A 1 84 ? 12.277 7.426 -0.186 1.00 95.50 84 ASN A N 1
ATOM 652 C CA . ASN A 1 84 ? 11.186 6.463 -0.342 1.00 95.50 84 ASN A CA 1
ATOM 653 C C . ASN A 1 84 ? 11.323 5.288 0.639 1.00 95.50 84 ASN A C 1
ATOM 655 O O . ASN A 1 84 ? 10.325 4.873 1.234 1.00 95.50 84 ASN A O 1
ATOM 659 N N . ASP A 1 85 ? 12.541 4.791 0.856 1.00 95.94 85 ASP A N 1
ATOM 660 C CA . ASP A 1 85 ? 12.800 3.693 1.788 1.00 95.94 85 ASP A CA 1
ATOM 661 C C . ASP A 1 85 ? 12.596 4.130 3.241 1.00 95.94 85 ASP A C 1
ATOM 663 O O . ASP A 1 85 ? 12.000 3.390 4.033 1.00 95.94 85 ASP A O 1
ATOM 667 N N . PHE A 1 86 ? 12.999 5.354 3.598 1.00 97.75 86 PHE A N 1
ATOM 668 C CA . PHE A 1 86 ? 12.703 5.914 4.919 1.00 97.75 86 PHE A CA 1
ATOM 669 C C . PHE A 1 86 ? 11.194 6.054 5.148 1.00 97.75 86 PHE A C 1
ATOM 671 O O . PHE A 1 86 ? 10.694 5.692 6.220 1.00 97.75 86 PHE A O 1
ATOM 678 N N . TRP A 1 87 ? 10.439 6.511 4.147 1.00 97.44 87 TRP A N 1
ATOM 679 C CA . TRP A 1 87 ? 8.978 6.567 4.225 1.00 97.44 87 TRP A CA 1
ATOM 680 C C . TRP A 1 87 ? 8.344 5.188 4.381 1.00 97.44 87 TRP A C 1
ATOM 682 O O . TRP A 1 87 ? 7.446 5.041 5.218 1.00 97.44 87 TRP A O 1
ATOM 692 N N . ILE A 1 88 ? 8.810 4.184 3.632 1.00 97.88 88 ILE A N 1
ATOM 693 C CA . ILE A 1 88 ? 8.364 2.790 3.773 1.00 97.88 88 ILE A CA 1
ATOM 694 C C . ILE A 1 88 ? 8.592 2.321 5.209 1.00 97.88 88 ILE A C 1
ATOM 696 O O . ILE A 1 88 ? 7.646 1.897 5.875 1.00 97.88 88 ILE A O 1
ATOM 700 N N . GLN A 1 89 ? 9.812 2.471 5.732 1.00 97.19 89 GLN A N 1
ATOM 701 C CA . GLN A 1 89 ? 10.142 2.038 7.089 1.00 97.19 89 GLN A CA 1
ATOM 702 C C . GLN A 1 89 ? 9.274 2.728 8.146 1.00 97.19 89 GLN A C 1
ATOM 704 O O . GLN A 1 89 ? 8.775 2.063 9.057 1.00 97.19 89 GLN A O 1
ATOM 709 N N . ARG A 1 90 ? 9.063 4.046 8.033 1.00 97.31 90 ARG A N 1
ATOM 710 C CA . ARG A 1 90 ? 8.250 4.823 8.984 1.00 97.31 90 ARG A CA 1
ATOM 711 C C . ARG A 1 90 ? 6.791 4.378 8.973 1.00 97.31 90 ARG A C 1
ATOM 713 O O . ARG A 1 90 ? 6.244 4.085 10.034 1.00 97.31 90 ARG A O 1
ATOM 720 N N . LYS A 1 91 ? 6.176 4.286 7.789 1.00 97.94 91 LYS A N 1
ATOM 721 C CA . LYS A 1 91 ? 4.772 3.865 7.642 1.00 97.94 91 LYS A CA 1
ATOM 722 C C . LYS A 1 91 ? 4.570 2.430 8.130 1.00 97.94 91 LYS A C 1
ATOM 724 O O . LYS A 1 91 ? 3.647 2.182 8.904 1.00 97.94 91 LYS A O 1
ATOM 729 N N . ARG A 1 92 ? 5.475 1.516 7.757 1.00 97.75 92 ARG A N 1
ATOM 730 C CA . ARG A 1 92 ? 5.464 0.110 8.190 1.00 97.75 92 ARG A CA 1
ATOM 731 C C . ARG A 1 92 ? 5.556 -0.018 9.710 1.00 97.75 92 ARG A C 1
ATOM 733 O O . ARG A 1 92 ? 4.739 -0.711 10.307 1.00 97.75 92 ARG A O 1
ATOM 740 N N . LYS A 1 93 ? 6.503 0.680 10.353 1.00 97.50 93 LYS A N 1
ATOM 741 C CA . LYS A 1 93 ? 6.658 0.660 11.821 1.00 97.50 93 LYS A CA 1
ATOM 742 C C . LYS A 1 93 ? 5.389 1.125 12.538 1.00 97.50 93 LYS A C 1
ATOM 744 O O . LYS A 1 93 ? 5.010 0.522 13.536 1.00 97.50 93 LYS A O 1
ATOM 749 N N . THR A 1 94 ? 4.722 2.166 12.035 1.00 98.06 94 THR A N 1
ATOM 750 C CA . THR A 1 94 ? 3.428 2.608 12.579 1.00 98.06 94 THR A CA 1
ATOM 751 C C . THR A 1 94 ? 2.362 1.527 12.421 1.00 98.06 94 THR A C 1
ATOM 753 O O . THR A 1 94 ? 1.690 1.214 13.399 1.00 98.06 94 THR A O 1
ATOM 756 N N . ALA A 1 95 ? 2.232 0.936 11.230 1.00 97.94 95 ALA A N 1
ATOM 757 C CA . ALA A 1 95 ? 1.195 -0.057 10.975 1.00 97.94 95 ALA A CA 1
ATOM 758 C C . ALA A 1 95 ? 1.342 -1.305 11.857 1.00 97.94 95 ALA A C 1
ATOM 760 O O . ALA A 1 95 ? 0.388 -1.711 12.513 1.00 97.94 95 ALA A O 1
ATOM 761 N N . ILE A 1 96 ? 2.561 -1.843 11.957 1.00 97.19 96 ILE A N 1
ATOM 762 C CA . ILE A 1 96 ? 2.852 -3.016 12.792 1.00 97.19 96 ILE A CA 1
ATOM 763 C C . ILE A 1 96 ? 2.612 -2.713 14.276 1.00 97.19 96 ILE A C 1
ATOM 765 O O . ILE A 1 96 ? 2.036 -3.531 14.983 1.00 97.19 96 ILE A O 1
ATOM 769 N N . ARG A 1 97 ? 3.033 -1.537 14.763 1.00 97.44 97 ARG A N 1
ATOM 770 C CA . ARG A 1 97 ? 2.915 -1.188 16.187 1.00 97.44 97 ARG A CA 1
ATO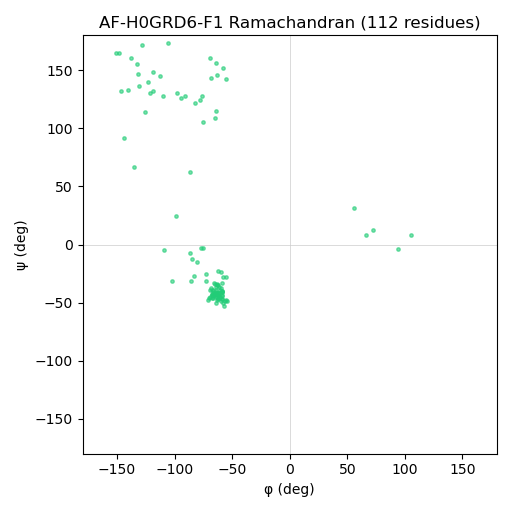M 771 C C . ARG A 1 97 ? 1.469 -0.998 16.645 1.00 97.44 97 ARG A C 1
ATOM 773 O O . ARG A 1 97 ? 1.168 -1.308 17.792 1.00 97.44 97 ARG A O 1
ATOM 780 N N . PHE A 1 98 ? 0.617 -0.413 15.803 1.00 97.06 98 PHE A N 1
ATOM 781 C CA . PHE A 1 98 ? -0.727 0.021 16.207 1.00 97.06 98 PHE A CA 1
ATOM 782 C C . PHE A 1 98 ? -1.867 -0.820 15.626 1.00 97.06 98 PHE A C 1
ATOM 784 O O . PHE A 1 98 ? -3.014 -0.567 15.978 1.00 97.06 98 PHE A O 1
ATOM 791 N N . GLY A 1 99 ? -1.579 -1.786 14.749 1.00 96.06 99 GLY A N 1
ATOM 792 C CA . GLY A 1 99 ? -2.588 -2.695 14.194 1.00 96.06 99 GLY A CA 1
ATOM 793 C C . GLY A 1 99 ? -3.545 -2.062 13.177 1.00 96.06 99 GLY A C 1
ATOM 794 O O . GLY A 1 99 ? -4.538 -2.680 12.824 1.00 96.06 99 GLY A O 1
ATOM 795 N N . HIS A 1 100 ? -3.244 -0.855 12.692 1.00 97.62 100 HIS A N 1
ATOM 796 C CA . HIS A 1 100 ? -4.036 -0.123 11.698 1.00 97.62 100 HIS A CA 1
ATOM 797 C C . HIS A 1 100 ? -3.130 0.544 10.671 1.00 97.62 100 HIS A C 1
ATOM 799 O O . HIS A 1 100 ? -1.954 0.798 10.949 1.00 97.62 100 HIS A O 1
ATOM 805 N N . SER A 1 101 ? -3.654 0.904 9.497 1.00 97.56 101 SER A N 1
ATOM 806 C CA . SER A 1 101 ? -2.838 1.589 8.492 1.00 97.56 101 SER A CA 1
ATOM 807 C C . SER A 1 101 ? -2.250 2.898 9.034 1.00 97.56 101 SER A C 1
ATOM 809 O O . SER A 1 101 ? -2.832 3.604 9.866 1.00 97.56 101 SER A O 1
ATOM 811 N N . SER A 1 102 ? -1.095 3.307 8.499 1.00 97.31 102 SER A N 1
ATOM 812 C CA . SER A 1 102 ? -0.522 4.613 8.846 1.00 97.31 102 SER A CA 1
ATOM 813 C C . SER A 1 102 ? -1.463 5.779 8.497 1.00 97.31 102 SER A C 1
ATOM 815 O O . SER A 1 102 ? -1.360 6.850 9.094 1.00 97.31 102 SER A O 1
ATOM 817 N N . PHE A 1 103 ? -2.386 5.588 7.542 1.00 97.19 103 PHE A N 1
ATOM 818 C CA . PHE A 1 103 ? -3.409 6.577 7.199 1.00 97.19 103 PHE A CA 1
ATOM 819 C C . PHE A 1 103 ? -4.473 6.698 8.296 1.00 97.19 103 PHE A C 1
ATOM 821 O O . PHE A 1 103 ? -4.748 7.822 8.726 1.00 97.19 103 PHE A O 1
ATOM 828 N N . TYR A 1 104 ? -5.006 5.572 8.787 1.00 97.50 104 TYR A N 1
ATOM 829 C CA . TYR A 1 104 ? -5.917 5.529 9.936 1.00 97.50 104 TYR A CA 1
ATOM 830 C C . TYR A 1 104 ? -5.290 6.217 11.152 1.00 97.50 104 TYR A C 1
ATOM 832 O O . TYR A 1 104 ? -5.889 7.120 11.740 1.00 97.50 104 TYR A O 1
ATOM 840 N N . MET A 1 105 ? -4.040 5.876 11.480 1.00 97.44 105 MET A N 1
ATOM 841 C CA . MET A 1 105 ? -3.342 6.473 12.624 1.00 97.44 105 MET A CA 1
ATOM 842 C C . MET A 1 105 ? -3.129 7.983 12.459 1.00 97.44 105 MET A C 1
ATOM 844 O O . MET A 1 105 ? -3.251 8.732 13.430 1.00 97.44 105 MET A O 1
ATOM 848 N N . GLY A 1 106 ? -2.887 8.456 11.233 1.00 95.69 106 GLY A N 1
ATOM 849 C CA . GLY A 1 106 ? -2.861 9.887 10.921 1.00 95.69 106 GLY A CA 1
ATOM 850 C C . GLY A 1 106 ? -4.210 10.578 11.160 1.00 95.69 106 GLY A C 1
ATOM 851 O O . GLY A 1 106 ? -4.249 11.666 11.739 1.00 95.69 106 GLY A O 1
ATOM 852 N N . CYS A 1 107 ? -5.323 9.941 10.777 1.00 94.88 107 CYS A N 1
ATOM 853 C CA . CYS A 1 107 ? -6.674 10.438 11.060 1.00 94.88 107 CYS A CA 1
ATOM 854 C C . CYS A 1 107 ? -6.972 10.473 12.567 1.00 94.88 107 CYS A C 1
ATOM 856 O O . CYS A 1 107 ? -7.485 11.481 13.058 1.00 94.88 107 CYS A O 1
ATOM 858 N N . LYS A 1 108 ? -6.621 9.407 13.299 1.00 94.69 108 LYS A N 1
ATOM 859 C CA . LYS A 1 108 ? -6.816 9.299 14.753 1.00 94.69 108 LYS A CA 1
ATOM 860 C C . LYS A 1 108 ? -6.030 10.369 15.505 1.00 94.69 108 LYS A C 1
ATOM 862 O O . LYS A 1 108 ? -6.610 11.071 16.327 1.00 94.69 108 LYS A O 1
ATOM 867 N N . LYS A 1 109 ? -4.753 10.571 15.153 1.00 93.69 109 LYS A N 1
ATOM 868 C CA . LYS A 1 109 ? -3.910 11.623 15.741 1.00 93.69 109 LYS A CA 1
ATOM 869 C C . LYS A 1 109 ? -4.542 13.009 15.595 1.00 93.69 109 LYS A C 1
ATOM 871 O O . LYS A 1 109 ? -4.609 13.750 16.570 1.00 93.69 109 LYS A O 1
ATOM 876 N N . ARG A 1 110 ? -5.025 13.358 14.397 1.00 88.00 110 ARG A N 1
ATOM 877 C CA . ARG A 1 110 ? -5.607 14.686 14.140 1.00 88.00 110 ARG A CA 1
ATOM 878 C C . ARG A 1 110 ? -6.818 14.974 15.031 1.00 88.00 110 ARG A C 1
ATOM 880 O O . ARG A 1 110 ? -6.966 16.099 15.477 1.00 88.00 110 ARG A O 1
ATOM 887 N N . ARG A 1 111 ? -7.656 13.967 15.297 1.00 84.00 111 ARG A N 1
ATOM 888 C CA . ARG A 1 111 ? -8.862 14.112 16.132 1.00 84.00 111 ARG A CA 1
ATOM 889 C C . ARG A 1 111 ? -8.567 14.274 17.622 1.00 84.00 111 ARG A C 1
ATOM 891 O O . ARG A 1 111 ? -9.391 14.828 18.322 1.00 84.00 111 ARG A O 1
ATOM 898 N N . GLN A 1 112 ? -7.425 13.778 18.096 1.00 74.94 112 GLN A N 1
ATOM 899 C CA . GLN A 1 112 ? -7.016 13.894 19.501 1.00 74.94 112 GLN A CA 1
ATOM 900 C C . GLN A 1 112 ? -6.311 15.219 19.818 1.00 74.94 112 GLN A C 1
ATOM 902 O O . GLN A 1 112 ? -6.069 15.515 20.978 1.00 74.94 112 GLN A O 1
ATOM 907 N N . THR A 1 113 ? -5.922 15.985 18.793 1.00 63.03 113 THR A N 1
ATOM 908 C CA . THR A 1 113 ? -5.232 17.281 18.955 1.00 63.03 113 THR A CA 1
ATOM 909 C C . THR A 1 113 ? -6.216 18.456 18.818 1.00 63.03 113 THR A C 1
ATOM 911 O O . THR A 1 113 ? -5.832 19.543 18.401 1.00 63.03 113 THR A O 1
ATOM 914 N N . THR A 1 114 ? -7.501 18.224 19.086 1.00 48.12 114 THR A N 1
ATOM 915 C CA . THR A 1 114 ? -8.581 19.224 19.136 1.00 48.12 114 THR A CA 1
ATOM 916 C C . THR A 1 114 ? -9.258 19.083 20.484 1.00 48.12 114 THR A C 1
ATOM 918 O O . THR A 1 114 ? -9.534 20.133 21.094 1.00 48.12 114 THR A O 1
#